Protein AF-A0A2P6N626-F1 (afdb_monomer_lite)

Foldseek 3Di:
DDDDPDDPDPPPDDDPVRVVVVVLVVVLVPPPDDDPVSVVVSVVLVVDVVPDPNVVSCVVVVDDPVVVVVVVVLVVVLVVCVVVVNNVVSVVVVVVVVVVVPPDDDDVPPDDPVCVVVVPPDADVVHDDPVNVVCVVVVVD

InterPro domains:
  IPR019387 SAYSvFN domain [PF10260] (71-137)
  IPR039159 SAYSvFN domain-containing protein 1 [PTHR13527] (9-137)

Sequence (141 aa):
MTGQKLGTAKKEKPTYYTLRREWAQNKFKEEEKPTKIQQYKHELYVWLINRLPISVVDFVYSIPIETYLGFALWFLLFFVFIRLEFGVVFFICSLFFLMFSNLGQRKEGELSAYNVFNRGGKALPGQLTASQFESEILHKY

Secondary structure (DSSP, 8-state):
-----------PPPPHHHHHHHHHHHHHHHSSS--HHHHHHHHHHHHHHTTS-HHHHHHHHHS-HHHHHHHHHHHHHHHHHHHTT-HHHHHHHHHHHHHHHH-PPPPTT---HHHHHSTT-PPPTT---HHHHHHHHHTT-

Organism: NCBI:txid1890364

pLDDT: mean 79.81, std 14.28, range [39.72, 97.69]

Radius of gyration: 30.6 Å; chains: 1; bounding box: 62×55×110 Å

Structure (mmCIF, N/CA/C/O backbone):
data_AF-A0A2P6N626-F1
#
_entry.id   AF-A0A2P6N626-F1
#
loop_
_atom_site.group_PDB
_atom_site.id
_atom_site.type_symbol
_atom_site.label_atom_id
_atom_site.label_alt_id
_atom_site.label_comp_id
_atom_site.label_asym_id
_atom_site.label_entity_id
_atom_site.label_seq_id
_atom_site.pdbx_PDB_ins_code
_atom_site.Cartn_x
_atom_site.Cartn_y
_atom_site.Cartn_z
_atom_site.occupancy
_atom_site.B_iso_or_equiv
_atom_site.auth_seq_id
_atom_site.auth_comp_id
_atom_site.auth_asym_id
_atom_site.auth_atom_id
_atom_site.pdbx_PDB_model_num
ATOM 1 N N . MET A 1 1 ? -4.443 28.875 -65.681 1.00 43.12 1 MET A N 1
ATOM 2 C CA . MET A 1 1 ? -4.363 29.394 -64.298 1.00 43.12 1 MET A CA 1
ATOM 3 C C . MET A 1 1 ? -5.199 28.478 -63.422 1.00 43.12 1 MET A C 1
ATOM 5 O O . MET A 1 1 ? -6.408 28.648 -63.354 1.00 43.12 1 MET A O 1
ATOM 9 N N . THR A 1 2 ? -4.592 27.438 -62.853 1.00 39.72 2 THR A N 1
ATOM 10 C CA . THR A 1 2 ? -5.324 26.391 -62.124 1.00 39.72 2 THR A CA 1
ATOM 11 C C . THR A 1 2 ? -4.951 26.505 -60.653 1.00 39.72 2 THR A C 1
ATOM 13 O O . THR A 1 2 ? -3.827 26.195 -60.268 1.00 39.72 2 THR A O 1
ATOM 16 N N . GLY A 1 3 ? -5.869 27.058 -59.859 1.00 47.16 3 GLY A N 1
ATOM 17 C CA . GLY A 1 3 ? -5.680 27.319 -58.436 1.00 47.16 3 GLY A CA 1
ATOM 18 C C . GLY A 1 3 ? -5.586 26.023 -57.636 1.00 47.16 3 GLY A C 1
ATOM 19 O O . GLY A 1 3 ? -6.520 25.224 -57.604 1.00 47.16 3 GLY A O 1
ATOM 20 N N . GLN A 1 4 ? -4.449 25.833 -56.979 1.00 48.19 4 GLN A N 1
ATOM 21 C CA . GLN A 1 4 ? -4.186 24.729 -56.070 1.00 48.19 4 GLN A CA 1
ATOM 22 C C . GLN A 1 4 ? -4.957 24.975 -54.764 1.00 48.19 4 GLN A C 1
ATOM 24 O O . GLN A 1 4 ? -4.586 25.829 -53.959 1.00 48.19 4 GLN A O 1
ATOM 29 N N . LYS A 1 5 ? -6.063 24.254 -54.550 1.00 52.06 5 LYS A N 1
ATOM 30 C CA . LYS A 1 5 ? -6.742 24.238 -53.248 1.00 52.06 5 LYS A CA 1
ATOM 31 C C . LYS A 1 5 ? -5.859 23.481 -52.253 1.00 52.06 5 LYS A C 1
ATOM 33 O O . LYS A 1 5 ? -5.841 22.253 -52.255 1.00 52.06 5 LYS A O 1
ATOM 38 N N . LEU A 1 6 ? -5.130 24.208 -51.404 1.00 54.75 6 LEU A N 1
ATOM 39 C CA . LEU A 1 6 ? -4.519 23.636 -50.206 1.00 54.75 6 LEU A CA 1
ATOM 40 C C . LEU A 1 6 ? -5.637 23.187 -49.261 1.00 54.75 6 LEU A C 1
ATOM 42 O O . LEU A 1 6 ? -6.324 24.007 -48.652 1.00 54.75 6 LEU A O 1
ATOM 46 N N . GLY A 1 7 ? -5.827 21.873 -49.158 1.00 50.78 7 GLY A N 1
ATOM 47 C CA . GLY A 1 7 ? -6.649 21.269 -48.122 1.00 50.78 7 GLY A CA 1
ATOM 48 C C . GLY A 1 7 ? -6.041 21.584 -46.761 1.00 50.78 7 GLY A C 1
ATOM 49 O O . GLY A 1 7 ? -4.995 21.053 -46.396 1.00 50.78 7 GLY A O 1
ATOM 50 N N . THR A 1 8 ? -6.684 22.470 -46.009 1.00 51.78 8 THR A N 1
ATOM 51 C CA . THR A 1 8 ? -6.359 22.708 -44.606 1.00 51.78 8 THR A CA 1
ATOM 52 C C . THR A 1 8 ? -6.680 21.435 -43.829 1.00 51.78 8 THR A C 1
ATOM 54 O O . THR A 1 8 ? -7.845 21.167 -43.525 1.00 51.78 8 THR A O 1
ATOM 57 N N . ALA A 1 9 ? -5.663 20.624 -43.533 1.00 58.81 9 ALA A N 1
ATOM 58 C CA . ALA A 1 9 ? -5.792 19.504 -42.614 1.00 58.81 9 ALA A CA 1
ATOM 59 C C . ALA A 1 9 ? -6.302 20.047 -41.272 1.00 58.81 9 ALA A C 1
ATOM 61 O O . ALA A 1 9 ? -5.617 20.814 -40.591 1.00 58.81 9 ALA A O 1
ATOM 62 N N . LYS A 1 10 ? -7.539 19.694 -40.916 1.00 53.12 10 LYS A N 1
ATOM 63 C CA . LYS A 1 10 ? -8.138 19.998 -39.619 1.00 53.12 10 LYS A CA 1
ATOM 64 C C . LYS A 1 10 ? -7.302 19.273 -38.563 1.00 53.12 10 LYS A C 1
ATOM 66 O O . LYS A 1 10 ? -7.502 18.085 -38.347 1.00 53.12 10 LYS A O 1
ATOM 71 N N . LYS A 1 11 ? -6.325 19.958 -37.957 1.00 62.09 11 LYS A N 1
ATOM 72 C CA . LYS A 1 11 ? -5.570 19.423 -36.815 1.00 62.09 11 LYS A CA 1
ATOM 73 C C . LYS A 1 11 ? -6.580 19.095 -35.714 1.00 62.09 11 LYS A C 1
ATOM 75 O O . LYS A 1 11 ? -7.193 20.003 -35.153 1.00 62.09 11 LYS A O 1
ATOM 80 N N . GLU A 1 12 ? -6.809 17.809 -35.466 1.00 70.38 12 GLU A N 1
ATOM 81 C CA . GLU A 1 12 ? -7.638 17.348 -34.354 1.00 70.38 12 GLU A CA 1
ATOM 82 C C . GLU A 1 12 ? -7.083 17.890 -33.037 1.00 70.38 12 GLU A C 1
ATOM 84 O O . GLU A 1 12 ? -5.868 17.981 -32.846 1.00 70.38 12 GLU A O 1
ATOM 89 N N . LYS A 1 13 ? -7.984 18.297 -32.134 1.00 61.06 13 LYS A N 1
ATOM 90 C CA . LYS A 1 13 ? -7.579 18.769 -30.810 1.00 61.06 13 LYS A CA 1
ATOM 91 C C . LYS A 1 13 ? -6.898 17.604 -30.082 1.00 61.06 13 LYS A C 1
ATOM 93 O O . LYS A 1 13 ? -7.476 16.516 -30.049 1.00 61.06 13 LYS A O 1
ATOM 98 N N . PRO A 1 14 ? -5.702 17.812 -29.511 1.00 68.19 14 PRO A N 1
ATOM 99 C CA . PRO A 1 14 ? -4.939 16.734 -28.906 1.00 68.19 14 PRO A CA 1
ATOM 100 C C . PRO A 1 14 ? -5.735 16.120 -27.752 1.00 68.19 14 PRO A C 1
ATOM 102 O O . PRO A 1 14 ? -6.297 16.824 -26.910 1.00 68.19 14 PRO A O 1
ATOM 105 N N . THR A 1 15 ? -5.831 14.794 -27.744 1.00 74.88 15 THR A N 1
ATOM 106 C CA . THR A 1 15 ? -6.535 14.055 -26.697 1.00 74.88 15 THR A CA 1
ATOM 107 C C . THR A 1 15 ? -5.712 14.091 -25.408 1.00 74.88 15 THR A C 1
ATOM 109 O O . THR A 1 15 ? -4.487 14.180 -25.440 1.00 74.88 15 THR A O 1
ATOM 112 N N . TYR A 1 16 ? -6.357 13.957 -24.249 1.00 67.00 16 TYR A N 1
ATOM 11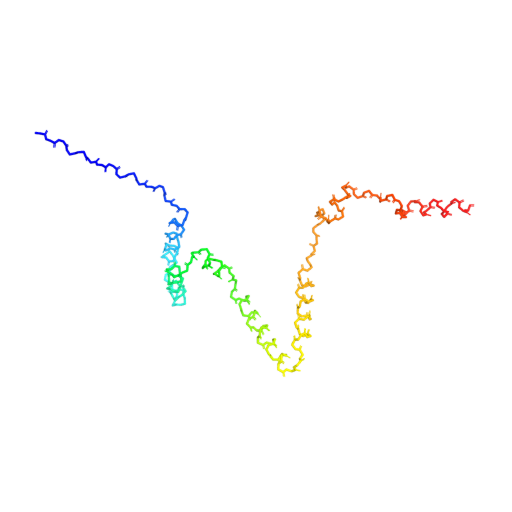3 C CA . TYR A 1 16 ? -5.676 13.878 -22.949 1.00 67.00 16 TYR A CA 1
ATOM 114 C C . TYR A 1 16 ? -4.465 12.922 -22.944 1.00 67.00 16 TYR A C 1
ATOM 116 O O . TYR A 1 16 ? -3.418 13.238 -22.383 1.00 67.00 16 TYR A O 1
ATOM 124 N N . TYR A 1 17 ? -4.582 11.780 -23.629 1.00 62.84 17 TYR A N 1
ATOM 125 C CA . TYR A 1 17 ? -3.517 10.783 -23.741 1.00 62.84 17 TYR A CA 1
ATOM 126 C C . TYR A 1 17 ? -2.293 11.273 -24.525 1.00 62.84 17 TYR A C 1
ATOM 128 O O . TYR A 1 17 ? -1.172 10.926 -24.163 1.00 62.84 17 TYR A O 1
ATOM 136 N N . THR A 1 18 ? -2.477 12.090 -25.568 1.00 73.12 18 THR A N 1
ATOM 137 C CA . THR A 1 18 ? -1.355 12.627 -26.353 1.00 73.12 18 THR A CA 1
ATOM 138 C C . THR A 1 18 ? -0.636 13.721 -25.572 1.00 73.12 18 THR A C 1
ATOM 140 O O . THR A 1 18 ? 0.584 13.676 -25.457 1.00 73.12 18 THR A O 1
ATOM 143 N N . LEU A 1 19 ? -1.389 14.613 -24.919 1.00 79.00 19 LEU A N 1
ATOM 144 C CA . LEU A 1 19 ? -0.838 15.678 -24.073 1.00 79.00 19 LEU A CA 1
ATOM 145 C C . LEU A 1 19 ? -0.061 15.127 -22.876 1.00 79.00 19 LEU A C 1
ATOM 147 O O . LEU A 1 19 ? 1.021 15.611 -22.562 1.00 79.00 19 LEU A O 1
ATOM 151 N N . ARG A 1 20 ? -0.587 14.095 -22.209 1.00 75.88 20 ARG A N 1
ATOM 152 C CA . ARG A 1 20 ? 0.091 13.459 -21.072 1.00 75.88 20 ARG A CA 1
ATOM 153 C C . ARG A 1 20 ? 1.356 12.717 -21.501 1.00 75.88 20 ARG A C 1
ATOM 155 O O . ARG A 1 20 ? 2.344 12.751 -20.774 1.00 75.88 20 ARG A O 1
ATOM 162 N N . ARG A 1 21 ? 1.347 12.076 -22.674 1.00 74.25 21 ARG A N 1
ATOM 163 C CA . ARG A 1 21 ? 2.528 11.404 -23.237 1.00 74.25 21 ARG A CA 1
ATOM 164 C C . ARG A 1 21 ? 3.627 12.408 -23.582 1.00 74.25 21 ARG A C 1
ATOM 166 O O . ARG A 1 21 ? 4.780 12.176 -23.232 1.00 74.25 21 ARG A O 1
ATOM 173 N N . GLU A 1 22 ? 3.265 13.526 -24.205 1.00 80.31 22 GLU A N 1
ATOM 174 C CA . GLU A 1 22 ? 4.181 14.635 -24.502 1.00 80.31 22 GLU A CA 1
ATOM 175 C C . GLU A 1 22 ? 4.701 15.298 -23.219 1.00 80.31 22 GLU A C 1
ATOM 177 O O . GLU A 1 22 ? 5.905 15.494 -23.071 1.00 80.31 22 GLU A O 1
ATOM 182 N N . TRP A 1 23 ? 3.822 15.567 -22.249 1.00 75.19 23 TRP A N 1
ATOM 183 C CA . TRP A 1 23 ? 4.204 16.077 -20.930 1.00 75.19 23 TRP A CA 1
ATOM 184 C C . TRP A 1 23 ? 5.179 15.140 -20.223 1.00 75.19 23 TRP A C 1
ATOM 186 O O . TRP A 1 23 ? 6.181 15.609 -19.700 1.00 75.19 23 TRP A O 1
ATOM 196 N N . ALA A 1 24 ? 4.934 13.825 -20.235 1.00 71.38 24 ALA A N 1
ATOM 197 C CA . ALA A 1 24 ? 5.835 12.857 -19.620 1.00 71.38 24 ALA A CA 1
ATOM 198 C C . ALA A 1 24 ? 7.205 12.892 -20.310 1.00 71.38 24 ALA A C 1
ATOM 200 O O . ALA A 1 24 ? 8.223 13.016 -19.638 1.00 71.38 24 ALA A O 1
ATOM 201 N N . GLN A 1 25 ? 7.238 12.870 -21.646 1.00 72.69 25 GLN A N 1
ATOM 202 C CA . GLN A 1 25 ? 8.480 12.972 -22.423 1.00 72.69 25 GLN A CA 1
ATOM 203 C C . GLN A 1 25 ? 9.262 14.263 -22.137 1.00 72.69 25 GLN A C 1
ATOM 205 O O . GLN A 1 25 ? 10.490 14.225 -22.093 1.00 72.69 25 GLN A O 1
ATOM 210 N N . ASN A 1 26 ? 8.572 15.384 -21.924 1.00 77.38 26 ASN A N 1
ATOM 211 C CA . ASN A 1 26 ? 9.203 16.675 -21.645 1.00 77.38 26 ASN A CA 1
ATOM 212 C C . ASN A 1 26 ? 9.609 16.830 -20.173 1.00 77.38 26 ASN A C 1
ATOM 214 O O . ASN A 1 26 ? 10.689 17.343 -19.902 1.00 77.38 26 ASN A O 1
ATOM 218 N N . LYS A 1 27 ? 8.829 16.293 -19.229 1.00 73.38 27 LYS A N 1
ATOM 219 C CA . LYS A 1 27 ? 9.145 16.300 -17.794 1.00 73.38 27 LYS A CA 1
ATOM 220 C C . LYS A 1 27 ? 10.502 15.657 -17.508 1.00 73.38 27 LYS A C 1
ATOM 222 O O . LYS A 1 27 ? 11.293 16.198 -16.750 1.00 73.38 27 LYS A O 1
ATOM 227 N N . PHE A 1 28 ? 10.793 14.526 -18.152 1.00 65.38 28 PHE A N 1
ATOM 228 C CA . PHE A 1 28 ? 12.082 13.844 -17.994 1.00 65.38 28 PHE A CA 1
ATOM 229 C C . PHE A 1 28 ? 13.237 14.521 -18.756 1.00 65.38 28 PHE A C 1
ATOM 231 O O . PHE A 1 28 ? 14.392 14.202 -18.491 1.00 65.38 28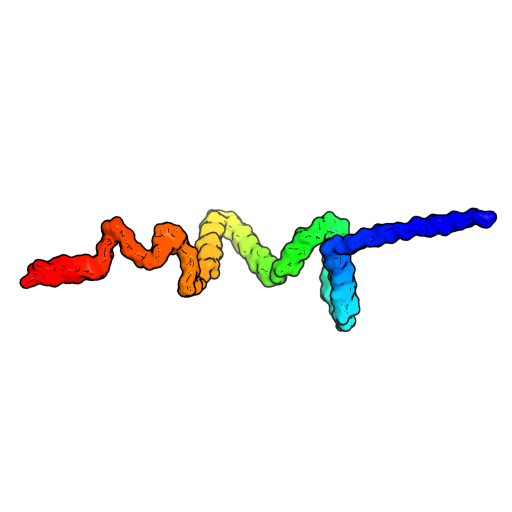 PHE A O 1
ATOM 238 N N . LYS A 1 29 ? 12.951 15.441 -19.693 1.00 66.44 29 LYS A N 1
ATOM 239 C CA . LYS A 1 29 ? 13.963 16.287 -20.353 1.00 66.44 29 LYS A CA 1
ATOM 240 C C . LYS A 1 29 ? 14.310 17.538 -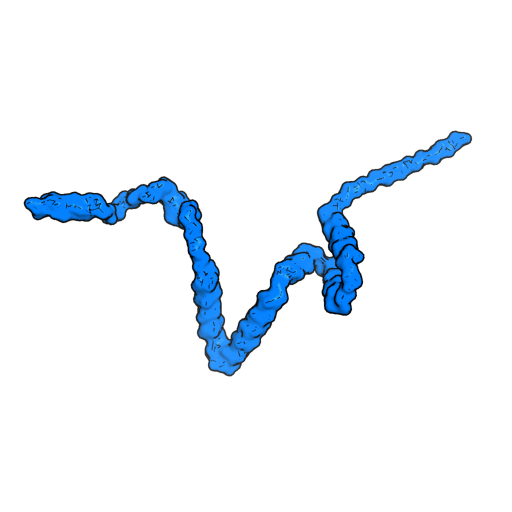19.542 1.00 66.44 29 LYS A C 1
ATOM 242 O O . LYS A 1 29 ? 15.410 18.054 -19.704 1.00 66.44 29 LYS A O 1
ATOM 247 N N . GLU A 1 30 ? 13.379 18.029 -18.727 1.00 66.19 30 GLU A N 1
ATOM 248 C CA . GLU A 1 30 ? 13.557 19.222 -17.890 1.00 66.19 30 GLU A CA 1
ATOM 249 C C . GLU A 1 30 ? 14.321 18.940 -16.585 1.00 66.19 30 GLU A C 1
ATOM 251 O O . GLU A 1 30 ? 14.920 19.858 -16.031 1.00 66.19 30 GLU A O 1
ATOM 256 N N . GLU A 1 31 ? 14.362 17.690 -16.103 1.00 66.81 31 GLU A N 1
ATOM 257 C CA . GLU A 1 31 ? 15.215 17.314 -14.967 1.00 66.81 31 GLU A CA 1
ATOM 258 C C . GLU A 1 31 ? 16.707 17.402 -15.366 1.00 66.81 31 GLU A C 1
ATOM 260 O O . GLU A 1 31 ? 17.218 16.614 -16.164 1.00 66.81 31 GLU A O 1
ATOM 265 N N . GLU A 1 32 ? 17.409 18.410 -14.838 1.00 64.44 32 GLU A N 1
ATOM 266 C CA . GLU A 1 32 ? 18.803 18.724 -15.161 1.00 64.44 32 GLU A CA 1
ATOM 267 C C . GLU A 1 32 ? 19.742 17.554 -14.799 1.00 64.44 32 GLU A C 1
ATOM 269 O O . GLU A 1 32 ? 19.888 17.176 -13.640 1.00 64.44 32 GLU A O 1
ATOM 274 N N . LYS A 1 33 ? 20.362 16.971 -15.838 1.00 60.91 33 LYS A N 1
ATOM 275 C CA . LYS A 1 33 ? 21.228 15.772 -15.840 1.00 60.91 33 LYS A CA 1
ATOM 276 C C . LYS A 1 33 ? 20.665 14.586 -15.036 1.00 60.91 33 LYS A C 1
ATOM 278 O O . LYS A 1 33 ? 21.065 14.365 -13.890 1.00 60.91 33 LYS A O 1
ATOM 283 N N . PRO A 1 34 ? 19.831 13.739 -15.669 1.00 65.62 34 PRO A N 1
ATOM 284 C CA . PRO A 1 34 ? 19.246 12.599 -14.989 1.00 65.62 34 PRO A CA 1
ATOM 285 C C . PRO A 1 34 ? 20.331 11.648 -14.487 1.00 65.62 34 PRO A C 1
ATOM 287 O O . PRO A 1 34 ? 21.262 11.267 -15.201 1.00 65.62 34 PRO A O 1
ATOM 290 N N . THR A 1 35 ? 20.194 11.230 -13.232 1.00 82.81 35 THR A N 1
ATOM 291 C CA . THR A 1 35 ? 21.035 10.167 -12.669 1.00 82.81 35 THR A CA 1
ATOM 292 C C . THR A 1 35 ? 20.830 8.888 -13.488 1.00 82.81 35 THR A C 1
ATOM 294 O O . THR A 1 35 ? 19.726 8.655 -13.979 1.00 82.81 35 THR A O 1
ATOM 297 N N . LYS A 1 36 ? 21.828 7.994 -13.580 1.00 84.50 36 LYS A N 1
ATOM 298 C CA . LYS A 1 36 ? 21.669 6.691 -14.271 1.00 84.50 36 LYS A CA 1
ATOM 299 C C . LYS A 1 36 ? 20.376 5.962 -13.872 1.00 84.50 36 LYS A C 1
ATOM 301 O O . LYS A 1 36 ? 19.695 5.402 -14.717 1.00 84.50 36 LYS A O 1
ATOM 306 N N . ILE A 1 37 ? 19.997 6.026 -12.592 1.00 81.69 37 ILE A N 1
ATOM 307 C CA . ILE A 1 37 ? 18.745 5.450 -12.075 1.00 81.69 37 ILE A CA 1
ATOM 308 C C . ILE A 1 37 ? 17.507 6.096 -12.716 1.00 81.69 37 ILE A C 1
ATOM 310 O O . ILE A 1 37 ? 16.569 5.389 -13.069 1.00 81.69 37 ILE A O 1
ATOM 314 N N . GLN A 1 38 ? 17.486 7.420 -12.876 1.00 82.44 38 GLN A N 1
ATOM 315 C CA . GLN A 1 38 ? 16.382 8.122 -13.534 1.00 82.44 38 GLN A CA 1
ATOM 316 C C . GLN A 1 38 ? 16.314 7.794 -15.025 1.00 82.44 38 GLN A C 1
ATOM 318 O O . GLN A 1 38 ? 15.220 7.591 -15.546 1.00 82.44 38 GLN A O 1
ATOM 323 N N . GLN A 1 39 ? 17.470 7.652 -15.680 1.00 84.19 39 GLN A N 1
ATOM 324 C CA . GLN A 1 39 ? 17.538 7.195 -17.064 1.00 84.19 39 GLN A CA 1
ATOM 325 C C . GLN A 1 39 ? 16.918 5.796 -17.215 1.00 84.19 39 GLN A C 1
ATOM 327 O O . GLN A 1 39 ? 15.997 5.629 -18.010 1.00 84.19 39 GLN A O 1
ATOM 332 N N . TYR A 1 40 ? 17.326 4.816 -16.398 1.00 86.88 40 TYR A N 1
ATOM 333 C CA . TYR A 1 40 ? 16.740 3.469 -16.443 1.00 86.88 40 TYR A CA 1
ATOM 334 C C . TYR A 1 40 ? 15.241 3.465 -16.121 1.00 86.88 40 TYR A C 1
ATOM 336 O O . TYR A 1 40 ? 14.472 2.746 -16.757 1.00 86.88 40 TYR A O 1
ATOM 344 N N . LYS A 1 41 ? 14.799 4.283 -15.156 1.00 85.56 41 LYS A N 1
ATOM 345 C CA . LYS A 1 41 ? 13.369 4.435 -14.842 1.00 85.56 41 LYS A CA 1
ATOM 346 C C . LYS A 1 41 ? 12.583 4.977 -16.035 1.00 85.56 41 LYS A C 1
ATOM 348 O O . LYS A 1 41 ? 11.484 4.488 -16.290 1.00 85.56 41 LYS A O 1
ATOM 353 N N . HIS A 1 42 ? 13.136 5.953 -16.752 1.00 83.81 42 HIS A N 1
ATOM 354 C CA . HIS A 1 42 ? 12.518 6.529 -17.941 1.00 83.81 42 HIS A CA 1
ATOM 355 C C . HIS A 1 42 ? 12.452 5.521 -19.093 1.00 83.81 42 HIS A C 1
ATOM 357 O O . HIS A 1 42 ? 11.381 5.318 -19.664 1.00 83.81 42 HIS A O 1
ATOM 363 N N . GLU A 1 43 ? 13.566 4.851 -19.395 1.00 88.31 43 GLU A N 1
ATOM 364 C CA . GLU A 1 43 ? 13.634 3.816 -20.433 1.00 88.31 43 GLU A CA 1
ATOM 365 C C . GLU A 1 43 ? 12.621 2.696 -20.165 1.00 88.31 43 GLU A C 1
ATOM 367 O O . GLU A 1 43 ? 11.873 2.305 -21.063 1.00 88.31 43 GLU A O 1
ATOM 372 N N . LEU A 1 44 ? 12.518 2.249 -18.910 1.00 88.75 44 LEU A N 1
ATOM 373 C CA . LEU A 1 44 ? 11.541 1.248 -18.491 1.00 88.75 44 LEU A CA 1
ATOM 374 C C . LEU A 1 44 ? 10.096 1.752 -18.618 1.00 88.75 44 LEU A C 1
ATOM 376 O O . LEU A 1 44 ? 9.242 1.023 -19.122 1.00 88.75 44 LEU A O 1
ATOM 380 N N . TYR A 1 45 ? 9.814 2.992 -18.205 1.00 88.12 45 TYR A N 1
ATOM 381 C CA . TYR A 1 45 ? 8.477 3.583 -18.320 1.00 88.12 45 TYR A CA 1
ATOM 382 C C . TYR A 1 45 ? 8.039 3.667 -19.789 1.00 88.12 45 TYR A C 1
ATOM 384 O O . TYR A 1 45 ? 6.939 3.233 -20.133 1.00 88.12 45 TYR A O 1
ATOM 392 N N . VAL A 1 46 ? 8.920 4.148 -20.676 1.00 83.88 46 VAL A N 1
ATOM 393 C CA . VAL A 1 46 ? 8.658 4.231 -22.122 1.00 83.88 46 VAL A CA 1
ATOM 394 C C . VAL A 1 46 ? 8.480 2.839 -22.737 1.00 83.88 46 VAL A C 1
ATOM 396 O O . VAL A 1 46 ? 7.573 2.635 -23.547 1.00 83.88 46 VAL A O 1
ATOM 399 N N . TRP A 1 47 ? 9.301 1.867 -22.338 1.00 91.44 47 TRP A N 1
ATOM 400 C CA . TRP A 1 47 ? 9.161 0.478 -22.776 1.00 91.44 47 TRP A CA 1
ATOM 401 C C . TRP A 1 47 ? 7.801 -0.116 -22.369 1.00 91.44 47 TRP A C 1
ATOM 403 O O . TRP A 1 47 ? 7.123 -0.727 -23.197 1.00 91.44 47 TRP A O 1
ATOM 413 N N . LEU A 1 48 ? 7.354 0.133 -21.133 1.00 91.06 48 LEU A N 1
ATOM 414 C CA . LEU A 1 48 ? 6.084 -0.370 -20.604 1.00 91.06 48 LEU A CA 1
ATOM 415 C C . LEU A 1 48 ? 4.863 0.241 -21.296 1.00 91.06 48 LEU A C 1
ATOM 417 O O . LEU A 1 48 ? 3.975 -0.507 -21.699 1.00 91.06 48 LEU A O 1
ATOM 421 N N . ILE A 1 49 ? 4.805 1.563 -21.488 1.00 88.25 49 ILE A N 1
ATOM 422 C CA . ILE A 1 49 ? 3.648 2.208 -22.147 1.00 88.25 49 ILE A CA 1
ATOM 423 C C . ILE A 1 49 ? 3.512 1.829 -23.627 1.00 88.25 49 ILE A C 1
ATOM 425 O O . ILE A 1 49 ? 2.439 1.973 -24.208 1.00 88.25 49 ILE A O 1
ATOM 429 N N . ASN A 1 50 ? 4.593 1.354 -24.252 1.00 89.25 50 ASN A N 1
ATOM 430 C CA . ASN A 1 50 ? 4.551 0.834 -25.616 1.00 89.25 50 ASN A CA 1
ATOM 431 C C . ASN A 1 50 ? 4.016 -0.610 -25.672 1.00 89.25 50 ASN A C 1
ATOM 433 O O . ASN A 1 50 ? 3.696 -1.100 -26.755 1.00 89.25 50 ASN A O 1
ATOM 437 N N . ARG A 1 51 ? 3.916 -1.297 -24.526 1.00 94.56 51 ARG A N 1
ATOM 438 C CA . ARG A 1 51 ? 3.461 -2.692 -24.414 1.00 94.56 51 ARG A CA 1
ATOM 439 C C . ARG A 1 51 ? 2.116 -2.837 -23.704 1.00 94.56 51 ARG A C 1
ATOM 441 O O . ARG A 1 51 ? 1.375 -3.767 -24.012 1.00 94.56 51 ARG A O 1
ATOM 448 N N . LEU A 1 52 ? 1.819 -1.952 -22.759 1.00 92.44 52 LEU A N 1
ATOM 449 C CA . LEU A 1 52 ? 0.645 -1.982 -21.892 1.00 92.44 52 LEU A CA 1
ATOM 450 C C . LEU A 1 52 ? -0.147 -0.670 -21.999 1.00 92.44 52 LEU A C 1
ATOM 452 O O . LEU A 1 52 ? 0.422 0.366 -22.347 1.00 92.44 52 LEU A O 1
ATOM 456 N N . PRO A 1 53 ? -1.449 -0.673 -21.658 1.00 93.25 53 PRO A N 1
ATOM 457 C CA . PRO A 1 53 ? -2.231 0.555 -21.579 1.00 93.25 53 PRO A CA 1
ATOM 458 C C . PRO A 1 53 ? -1.599 1.562 -20.609 1.00 93.25 53 PRO A C 1
ATOM 460 O O . PRO A 1 53 ? -1.237 1.204 -19.488 1.00 93.25 53 PRO A O 1
ATOM 463 N N . ILE A 1 54 ? -1.530 2.836 -21.011 1.00 85.56 54 ILE A N 1
ATOM 464 C CA . ILE A 1 54 ? -0.918 3.916 -20.212 1.00 85.56 54 ILE A CA 1
ATOM 465 C C . ILE A 1 54 ? -1.552 4.009 -18.815 1.00 85.56 54 ILE A C 1
ATOM 467 O O . ILE A 1 54 ? -0.842 4.222 -17.842 1.00 85.56 54 ILE A O 1
ATOM 471 N N . SER A 1 55 ? -2.864 3.774 -18.692 1.00 87.69 55 SER A N 1
ATOM 472 C CA . SER A 1 55 ? -3.569 3.765 -17.401 1.00 87.69 55 SER A CA 1
ATOM 473 C C . SER A 1 55 ? -3.024 2.726 -16.419 1.00 87.69 55 SER A C 1
ATOM 475 O O . SER A 1 55 ? -2.947 2.999 -15.225 1.00 87.69 55 SER A O 1
ATOM 477 N N . VAL A 1 56 ? -2.630 1.550 -16.912 1.00 91.06 56 VAL A N 1
ATOM 478 C CA . VAL A 1 56 ? -2.058 0.480 -16.087 1.00 91.06 56 VAL A CA 1
ATOM 479 C C . VAL A 1 56 ? -0.660 0.871 -15.629 1.00 91.06 56 VAL A C 1
ATOM 481 O O . VAL A 1 56 ? -0.334 0.721 -14.456 1.00 91.06 56 VAL A O 1
ATOM 484 N N . VAL A 1 57 ? 0.156 1.409 -16.538 1.00 90.00 57 VAL A N 1
ATOM 485 C CA . VAL A 1 57 ? 1.523 1.830 -16.212 1.00 90.00 57 VAL A CA 1
ATOM 486 C C . VAL A 1 57 ? 1.503 2.983 -15.211 1.00 90.00 57 VAL A C 1
ATOM 488 O O . VAL A 1 57 ? 2.167 2.901 -14.184 1.00 90.00 57 VAL A O 1
ATOM 491 N N . ASP A 1 58 ? 0.689 4.010 -15.448 1.00 87.19 58 ASP A N 1
ATOM 492 C CA . ASP A 1 58 ? 0.540 5.139 -14.527 1.00 87.19 58 ASP A CA 1
ATOM 493 C C . ASP A 1 58 ? 0.059 4.680 -13.144 1.00 87.19 58 ASP A C 1
ATOM 495 O O . ASP A 1 58 ? 0.583 5.144 -12.133 1.00 87.19 58 ASP A O 1
ATOM 499 N N . PHE A 1 59 ? -0.884 3.734 -13.080 1.00 92.56 59 PHE A N 1
ATOM 500 C CA . PHE A 1 59 ? -1.334 3.157 -11.813 1.00 92.56 59 PHE A CA 1
ATOM 501 C C . PHE A 1 59 ? -0.196 2.441 -11.074 1.00 92.56 59 PHE A C 1
ATOM 503 O O . PHE A 1 59 ? 0.044 2.723 -9.902 1.00 92.56 59 PHE A O 1
ATOM 510 N N . VAL A 1 60 ? 0.558 1.577 -11.758 1.00 91.81 60 VAL A N 1
ATOM 511 C CA . VAL A 1 60 ? 1.698 0.855 -11.167 1.00 91.81 60 VAL A CA 1
ATOM 512 C C . VAL A 1 60 ? 2.766 1.835 -10.666 1.00 91.81 60 VAL A C 1
ATOM 514 O O . VAL A 1 60 ? 3.232 1.716 -9.534 1.00 91.81 60 VAL A O 1
ATOM 517 N N . TYR A 1 61 ? 3.121 2.848 -11.457 1.00 90.50 61 TYR A N 1
ATOM 518 C CA . TYR A 1 61 ? 4.117 3.848 -11.054 1.00 90.50 61 TYR A CA 1
ATOM 519 C C . TYR A 1 61 ? 3.614 4.831 -9.988 1.00 90.50 61 TYR A C 1
ATOM 521 O O . TYR A 1 61 ? 4.435 5.480 -9.342 1.00 90.50 61 TYR A O 1
ATOM 529 N N . SER A 1 62 ? 2.298 4.948 -9.785 1.00 90.06 62 SER A N 1
ATOM 530 C CA . SER A 1 62 ? 1.727 5.781 -8.717 1.00 90.06 62 SER A CA 1
ATOM 531 C C . SER A 1 62 ? 1.903 5.177 -7.322 1.00 90.06 62 SER A C 1
ATOM 533 O O . SER A 1 62 ? 1.828 5.899 -6.328 1.00 90.06 62 SER A O 1
ATOM 535 N N . ILE A 1 63 ? 2.152 3.867 -7.244 1.00 93.31 63 ILE A N 1
ATOM 536 C CA . ILE A 1 63 ? 2.317 3.151 -5.981 1.00 93.31 63 ILE A CA 1
ATOM 537 C C . ILE A 1 63 ? 3.761 3.339 -5.471 1.00 93.31 63 ILE A C 1
ATOM 539 O O . ILE A 1 63 ? 4.708 3.135 -6.237 1.00 93.31 63 ILE A O 1
ATOM 543 N N . PRO A 1 64 ? 3.958 3.691 -4.185 1.00 93.62 64 PRO A N 1
ATOM 544 C CA . PRO A 1 64 ? 5.285 3.851 -3.597 1.00 93.62 64 PRO A CA 1
ATOM 545 C C . PRO A 1 64 ? 6.098 2.549 -3.621 1.00 93.62 64 PRO A C 1
ATOM 547 O O . PRO A 1 64 ? 5.551 1.458 -3.434 1.00 93.62 64 PRO A O 1
ATOM 550 N N . ILE A 1 65 ? 7.423 2.652 -3.765 1.00 91.44 65 ILE A N 1
ATOM 551 C CA . ILE A 1 65 ? 8.318 1.481 -3.765 1.00 91.44 65 ILE A CA 1
ATOM 552 C C . ILE A 1 65 ? 8.265 0.709 -2.439 1.00 91.44 65 ILE A C 1
ATOM 554 O O . ILE A 1 65 ? 8.342 -0.518 -2.418 1.00 91.44 65 ILE A O 1
ATOM 558 N N . GLU A 1 66 ? 8.043 1.419 -1.338 1.00 93.75 66 GLU A N 1
ATOM 559 C CA . GLU A 1 66 ? 7.888 0.893 0.016 1.00 93.75 66 GLU A CA 1
ATOM 560 C C . GLU A 1 66 ? 6.700 -0.070 0.105 1.00 93.75 66 GLU A C 1
ATOM 562 O O . GLU A 1 66 ? 6.772 -1.091 0.787 1.00 93.75 66 GLU A O 1
ATOM 567 N N . THR A 1 67 ? 5.627 0.214 -0.640 1.00 93.31 67 THR A N 1
ATOM 568 C CA . THR A 1 67 ? 4.441 -0.651 -0.686 1.00 93.31 67 THR A CA 1
ATOM 569 C C . THR A 1 67 ? 4.772 -1.977 -1.363 1.00 93.31 67 THR A C 1
ATOM 571 O O . THR A 1 67 ? 4.428 -3.037 -0.843 1.00 93.31 67 THR A O 1
ATOM 574 N N . TYR A 1 68 ? 5.507 -1.944 -2.480 1.00 94.31 68 TYR A N 1
ATOM 575 C CA . TYR A 1 68 ? 5.954 -3.163 -3.161 1.00 94.31 68 TYR A CA 1
ATOM 576 C C . TYR A 1 68 ? 6.858 -4.020 -2.273 1.00 94.31 68 TYR A C 1
ATOM 578 O O . TYR A 1 68 ? 6.672 -5.235 -2.204 1.00 94.31 68 TYR A O 1
ATOM 586 N N . LEU A 1 69 ? 7.802 -3.394 -1.564 1.00 96.94 69 LEU A N 1
ATOM 587 C CA . LEU A 1 69 ? 8.680 -4.087 -0.618 1.00 96.94 69 LEU A CA 1
ATOM 588 C C . LEU A 1 69 ? 7.887 -4.711 0.536 1.00 96.94 69 LEU A C 1
ATOM 590 O O . LEU A 1 69 ? 8.132 -5.865 0.889 1.00 96.94 69 LEU A O 1
ATOM 594 N N . GLY A 1 70 ? 6.908 -3.984 1.079 1.00 95.56 70 GLY A N 1
ATOM 595 C CA . GLY A 1 70 ? 6.018 -4.480 2.127 1.00 95.56 70 GLY A CA 1
ATOM 596 C C . GLY A 1 70 ? 5.223 -5.710 1.685 1.00 95.56 70 GLY A C 1
ATOM 597 O O . GLY A 1 70 ? 5.225 -6.722 2.384 1.00 95.56 70 GLY A O 1
ATOM 598 N N . PHE A 1 71 ? 4.609 -5.670 0.498 1.00 95.88 71 PHE A N 1
ATOM 599 C CA . PHE A 1 71 ? 3.900 -6.828 -0.054 1.00 95.88 71 PHE A CA 1
ATOM 600 C C . PHE A 1 71 ? 4.838 -8.003 -0.339 1.00 95.88 71 PHE A C 1
ATOM 602 O O . PHE A 1 71 ? 4.502 -9.135 0.001 1.00 95.88 71 PHE A O 1
ATOM 609 N N . ALA A 1 72 ? 6.017 -7.760 -0.918 1.00 97.19 72 ALA A N 1
ATOM 610 C CA . ALA A 1 72 ? 6.995 -8.815 -1.184 1.00 97.19 72 ALA A CA 1
ATOM 611 C C . ALA A 1 72 ? 7.443 -9.517 0.109 1.00 97.19 72 ALA A C 1
ATOM 613 O O . ALA A 1 72 ? 7.472 -10.748 0.167 1.00 97.19 72 ALA A O 1
ATOM 614 N N . LEU A 1 73 ? 7.726 -8.747 1.164 1.00 97.12 73 LEU A N 1
ATOM 615 C CA . LEU A 1 73 ? 8.049 -9.282 2.485 1.00 97.12 73 LEU A CA 1
ATOM 616 C C . LEU A 1 73 ? 6.874 -10.066 3.081 1.00 97.12 73 LEU A C 1
ATOM 618 O O . LEU A 1 73 ? 7.067 -11.159 3.612 1.00 97.12 73 LEU A O 1
ATOM 622 N N . TRP A 1 74 ? 5.656 -9.536 2.972 1.00 97.12 74 TRP A N 1
ATOM 623 C CA . TRP A 1 74 ? 4.455 -10.211 3.454 1.00 97.12 74 TRP A CA 1
ATOM 624 C C . TRP A 1 74 ? 4.233 -11.558 2.750 1.00 97.12 74 TRP A C 1
ATOM 626 O O . TRP A 1 74 ? 3.992 -12.557 3.424 1.00 97.12 74 TRP A O 1
ATOM 636 N N . PHE A 1 75 ? 4.403 -11.628 1.423 1.00 97.50 75 PHE A N 1
ATOM 637 C CA . PHE A 1 75 ? 4.326 -12.884 0.666 1.00 97.50 75 PHE A CA 1
ATOM 638 C C . PHE A 1 75 ? 5.441 -13.867 1.035 1.00 97.50 75 PHE A C 1
ATOM 640 O O . PHE A 1 75 ? 5.185 -15.069 1.124 1.00 97.50 75 PHE A O 1
ATOM 647 N N . LEU A 1 76 ? 6.662 -13.380 1.272 1.00 97.69 76 LEU A N 1
ATOM 648 C CA . LEU A 1 76 ? 7.773 -14.215 1.727 1.00 97.69 76 LEU A CA 1
ATOM 649 C C . LEU A 1 76 ? 7.443 -14.874 3.073 1.00 97.69 76 LEU A C 1
ATOM 651 O O . LEU A 1 76 ? 7.570 -16.091 3.210 1.00 97.69 76 LEU A O 1
ATOM 655 N N . LEU A 1 77 ? 6.971 -14.087 4.044 1.00 96.69 77 LEU A N 1
ATOM 656 C CA . LEU A 1 77 ? 6.525 -14.602 5.339 1.00 96.69 77 LEU A CA 1
ATOM 657 C C . LEU A 1 77 ? 5.360 -15.574 5.166 1.00 96.69 77 LEU A C 1
ATOM 659 O O . LEU A 1 77 ? 5.395 -16.672 5.714 1.00 96.69 77 LEU A O 1
ATOM 663 N N . PHE A 1 78 ? 4.369 -15.224 4.349 1.00 97.25 78 PHE A N 1
ATOM 664 C CA . PHE A 1 78 ? 3.237 -16.101 4.079 1.00 97.25 78 PHE A CA 1
ATOM 665 C C . PHE A 1 78 ? 3.685 -17.467 3.545 1.00 97.25 78 PHE A C 1
ATOM 667 O O . PHE A 1 78 ? 3.229 -18.498 4.036 1.00 97.25 78 PHE A O 1
ATOM 674 N N . PHE A 1 79 ? 4.638 -17.494 2.608 1.00 97.38 79 PHE A N 1
ATOM 675 C CA . PHE A 1 79 ? 5.201 -18.737 2.087 1.00 97.38 79 PHE A CA 1
ATOM 676 C C . PHE A 1 79 ? 5.908 -19.559 3.173 1.00 97.38 79 PHE A C 1
ATOM 678 O O . PHE A 1 79 ? 5.717 -20.774 3.237 1.00 97.38 79 PHE A O 1
ATOM 685 N N . VAL A 1 80 ? 6.671 -18.913 4.061 1.00 97.62 80 VAL A N 1
ATOM 686 C CA . VAL A 1 80 ? 7.284 -19.581 5.223 1.00 97.62 80 VAL A CA 1
ATOM 687 C C . VAL A 1 80 ? 6.209 -20.215 6.111 1.00 97.62 80 VAL A C 1
ATOM 689 O O . VAL A 1 80 ? 6.313 -21.393 6.442 1.00 97.62 80 VAL A O 1
ATOM 692 N N . PHE A 1 81 ? 5.136 -19.493 6.436 1.00 96.94 81 PHE A N 1
ATOM 693 C CA . PHE A 1 81 ? 4.049 -20.015 7.271 1.00 96.94 81 PHE A CA 1
ATOM 694 C C . PHE A 1 81 ? 3.243 -21.131 6.595 1.00 96.94 81 PHE A C 1
ATOM 696 O O . PHE A 1 81 ? 2.804 -22.051 7.282 1.00 96.94 81 PHE A O 1
ATOM 703 N N . ILE A 1 82 ? 3.090 -21.111 5.266 1.00 96.94 82 ILE A N 1
ATOM 704 C CA . ILE A 1 82 ? 2.520 -22.245 4.519 1.00 96.94 82 ILE A CA 1
ATOM 705 C C . ILE A 1 82 ? 3.373 -23.500 4.726 1.00 96.94 82 ILE A C 1
ATOM 707 O O . ILE A 1 82 ? 2.822 -24.569 4.972 1.00 96.94 82 ILE A O 1
ATOM 711 N N . ARG A 1 83 ? 4.707 -23.381 4.668 1.00 96.62 83 ARG A N 1
ATOM 712 C CA . ARG A 1 83 ? 5.615 -24.520 4.901 1.00 96.62 83 ARG A CA 1
ATOM 713 C C . ARG A 1 83 ? 5.585 -25.037 6.336 1.00 96.62 83 ARG A C 1
ATOM 715 O O . ARG A 1 83 ? 5.893 -26.200 6.548 1.00 96.62 83 ARG A O 1
ATOM 722 N N . LEU A 1 84 ? 5.212 -24.188 7.287 1.00 96.38 84 LEU A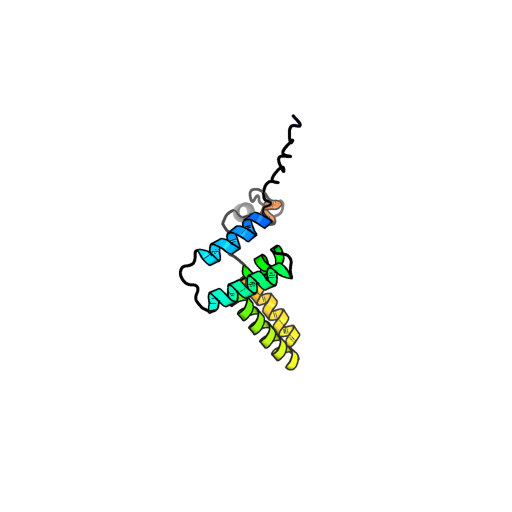 N 1
ATOM 723 C CA . LEU A 1 84 ? 5.000 -24.562 8.683 1.00 96.38 84 LEU A CA 1
ATOM 724 C C . LEU A 1 84 ? 3.590 -25.122 8.942 1.00 96.38 84 LEU A C 1
ATOM 726 O O . LEU A 1 84 ? 3.269 -25.381 10.091 1.00 96.38 84 LEU A O 1
ATOM 730 N N . GLU A 1 85 ? 2.740 -25.264 7.916 1.00 96.69 85 GLU A N 1
ATOM 731 C CA . GLU A 1 85 ? 1.318 -25.646 8.031 1.00 96.69 85 GLU A CA 1
ATOM 732 C C . GLU A 1 85 ? 0.446 -24.634 8.811 1.00 96.69 85 GLU A C 1
ATOM 734 O O . GLU A 1 85 ? -0.725 -24.878 9.090 1.00 96.69 85 GLU A O 1
ATOM 739 N N . PHE A 1 86 ? 0.971 -23.432 9.074 1.00 95.81 86 PHE A N 1
ATOM 740 C CA . PHE A 1 86 ? 0.291 -22.323 9.760 1.00 95.81 86 PHE A CA 1
ATOM 741 C C . PHE A 1 86 ? -0.119 -21.177 8.813 1.00 95.81 86 PHE A C 1
ATOM 743 O O . PHE A 1 86 ? -0.465 -20.082 9.260 1.00 95.81 86 PHE A O 1
ATOM 750 N N . GLY A 1 87 ? -0.108 -21.404 7.495 1.00 95.31 87 GLY A N 1
ATOM 751 C CA . GLY A 1 87 ? -0.384 -20.371 6.486 1.00 95.31 87 GLY A CA 1
ATOM 752 C C . GLY A 1 87 ? -1.737 -19.676 6.677 1.00 95.31 87 GLY A C 1
ATOM 753 O O . GLY A 1 87 ? -1.814 -18.449 6.656 1.00 95.31 87 GLY A O 1
ATOM 754 N N . VAL A 1 88 ? -2.799 -20.446 6.936 1.00 96.50 88 VAL A N 1
ATOM 755 C CA . VAL A 1 88 ? -4.153 -19.900 7.147 1.00 96.50 88 VAL A CA 1
ATOM 756 C C . VAL A 1 88 ? -4.203 -19.005 8.386 1.00 96.50 88 VAL A C 1
ATOM 758 O O . VAL A 1 88 ? -4.801 -17.933 8.340 1.00 96.50 88 VAL A O 1
ATOM 761 N N . VAL A 1 89 ? -3.535 -19.405 9.472 1.00 97.00 89 VAL A N 1
ATOM 762 C CA . VAL A 1 89 ? -3.478 -18.617 10.711 1.00 97.00 89 VAL A CA 1
ATOM 763 C C . VAL A 1 89 ? -2.771 -17.288 10.460 1.00 97.00 89 VAL A C 1
ATOM 765 O O . VAL A 1 89 ? -3.323 -16.239 10.786 1.00 97.00 89 VAL A O 1
ATOM 768 N N . PHE A 1 90 ? -1.605 -17.311 9.804 1.00 96.88 90 PHE A N 1
ATOM 769 C CA . PHE A 1 90 ? -0.899 -16.089 9.408 1.00 96.88 90 PHE A CA 1
ATOM 770 C C . PHE A 1 90 ? -1.788 -15.173 8.561 1.00 96.88 90 PHE A C 1
ATOM 772 O O . PHE A 1 90 ? -1.876 -13.974 8.827 1.00 96.88 90 PHE A O 1
ATOM 779 N N . PHE A 1 91 ? -2.483 -15.736 7.570 1.00 96.44 91 PHE A N 1
ATOM 780 C CA . PHE A 1 91 ? -3.356 -14.970 6.689 1.00 96.44 91 PHE A CA 1
ATOM 781 C C . PHE A 1 91 ? -4.493 -14.298 7.466 1.00 96.44 91 PHE A C 1
ATOM 783 O O . PHE A 1 91 ? -4.651 -13.082 7.372 1.00 96.44 91 PHE A O 1
ATOM 790 N N . ILE A 1 92 ? -5.223 -15.043 8.301 1.00 97.62 92 ILE A N 1
ATOM 791 C CA . ILE A 1 92 ? -6.311 -14.493 9.125 1.00 97.62 92 ILE A CA 1
ATOM 792 C C . ILE A 1 92 ? -5.786 -13.398 10.065 1.00 97.62 92 ILE A C 1
ATOM 794 O O . ILE A 1 92 ? -6.356 -12.308 10.117 1.00 97.62 92 ILE A O 1
ATOM 798 N N . CYS A 1 93 ? -4.673 -13.641 10.763 1.00 96.81 93 CYS A N 1
ATOM 799 C CA . CYS A 1 93 ? -4.050 -12.637 11.629 1.00 96.81 93 CYS A CA 1
ATOM 800 C C . CYS A 1 93 ? -3.645 -11.380 10.850 1.00 96.81 93 CYS A C 1
ATOM 802 O O . CYS A 1 93 ? -3.843 -10.268 11.337 1.00 96.81 93 CYS A O 1
ATOM 804 N N . SER A 1 94 ? -3.128 -11.536 9.630 1.00 95.25 94 SER A N 1
AT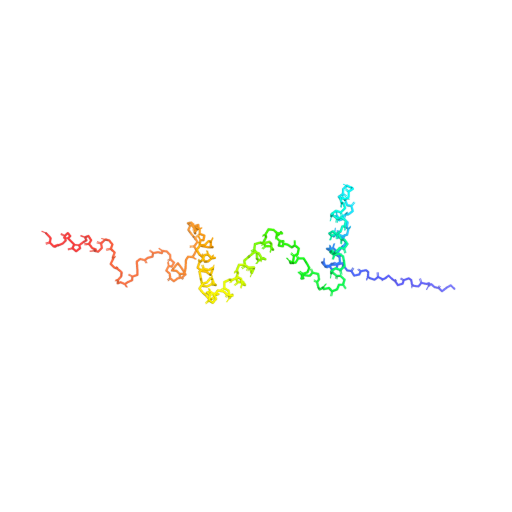OM 805 C CA . SER A 1 94 ? -2.766 -10.404 8.777 1.00 95.25 94 SER A CA 1
ATOM 806 C C . SER A 1 94 ? -3.982 -9.596 8.318 1.00 95.25 94 SER A C 1
ATOM 808 O O . SER A 1 94 ? -3.905 -8.371 8.274 1.00 95.25 94 SER A O 1
ATOM 810 N N . LEU A 1 95 ? -5.125 -10.242 8.057 1.00 95.31 95 LEU A N 1
ATOM 811 C CA . LEU A 1 95 ? -6.377 -9.545 7.750 1.00 95.31 95 LEU A CA 1
ATOM 812 C C . LEU A 1 95 ? -6.866 -8.731 8.948 1.00 95.31 95 LEU A C 1
ATOM 814 O O . LEU A 1 95 ? -7.239 -7.572 8.780 1.00 95.31 95 LEU A O 1
ATOM 818 N N . PHE A 1 96 ? -6.819 -9.304 10.155 1.00 96.12 96 PHE A N 1
ATOM 819 C CA . PHE A 1 96 ? -7.133 -8.562 11.375 1.00 96.12 96 PHE A CA 1
ATOM 820 C C . PHE A 1 96 ? -6.190 -7.379 11.565 1.00 96.12 96 PHE A C 1
ATOM 822 O O . PHE A 1 96 ? -6.657 -6.273 11.821 1.00 96.12 96 PHE A O 1
ATOM 829 N N . PHE A 1 97 ? -4.885 -7.588 11.390 1.00 94.19 97 PHE A N 1
ATOM 830 C CA . PHE A 1 97 ? -3.900 -6.516 11.464 1.00 94.19 97 PHE A CA 1
ATOM 831 C C . PHE A 1 97 ? -4.222 -5.390 10.473 1.00 94.19 97 PHE A C 1
ATOM 833 O O . PHE A 1 97 ? -4.345 -4.242 10.885 1.00 94.19 97 PHE A O 1
ATOM 840 N N . LEU A 1 98 ? -4.460 -5.712 9.196 1.00 92.50 98 LEU A N 1
ATOM 841 C CA . LEU A 1 98 ? -4.839 -4.726 8.182 1.00 92.50 98 LEU A CA 1
ATOM 842 C C . LEU A 1 98 ? -6.134 -4.003 8.544 1.00 92.50 98 LEU A C 1
ATOM 844 O O . LEU A 1 98 ? -6.199 -2.785 8.403 1.00 92.50 98 LEU A O 1
ATOM 848 N N . MET A 1 99 ? -7.145 -4.721 9.028 1.00 91.56 99 MET A N 1
ATOM 849 C CA . MET A 1 99 ? -8.396 -4.118 9.466 1.00 91.56 99 MET A CA 1
ATOM 850 C C . MET A 1 99 ? -8.129 -3.114 10.590 1.00 91.56 99 MET A C 1
ATOM 852 O O . MET A 1 99 ? -8.427 -1.938 10.418 1.00 91.56 99 MET A O 1
ATOM 856 N N . PHE A 1 100 ? -7.497 -3.532 11.690 1.00 91.25 100 PHE A N 1
ATOM 857 C CA . PHE A 1 100 ? -7.217 -2.662 12.836 1.00 91.25 100 PHE A CA 1
ATOM 858 C C . PHE A 1 100 ? -6.297 -1.487 12.497 1.00 91.25 100 PHE A C 1
ATOM 860 O O . PHE A 1 100 ? -6.524 -0.385 12.986 1.00 91.25 100 PHE A O 1
ATOM 867 N N . SER A 1 101 ? -5.308 -1.673 11.624 1.00 88.25 101 SER A N 1
ATOM 868 C CA . SER A 1 101 ? -4.454 -0.576 11.155 1.00 88.25 101 SER A CA 1
ATOM 869 C C . SER A 1 101 ? -5.181 0.405 10.229 1.00 88.25 101 SER A C 1
ATOM 871 O O . SER A 1 101 ? -4.756 1.552 10.120 1.00 88.25 101 SER A O 1
ATOM 873 N N . ASN A 1 102 ? -6.272 -0.016 9.580 1.00 87.12 102 ASN A N 1
ATOM 874 C CA . ASN A 1 102 ? -7.122 0.843 8.749 1.00 87.12 102 ASN A CA 1
ATOM 875 C C . ASN A 1 102 ? -8.374 1.357 9.484 1.00 87.12 102 ASN A C 1
ATOM 877 O O . ASN A 1 102 ? -9.173 2.084 8.889 1.00 87.12 102 ASN A O 1
ATOM 881 N N . LEU A 1 103 ? -8.556 1.032 10.769 1.00 83.00 103 LEU A N 1
ATOM 882 C CA . LEU A 1 103 ? -9.558 1.679 11.615 1.00 83.00 103 LEU A CA 1
ATOM 883 C C . LEU A 1 103 ? -9.096 3.121 11.892 1.00 83.00 103 LEU A C 1
ATOM 885 O O . LEU A 1 103 ? -8.431 3.415 12.881 1.00 83.00 103 LEU A O 1
ATOM 889 N N . GLY A 1 104 ? -9.412 4.030 10.971 1.00 73.88 104 GLY A N 1
ATOM 890 C CA . GLY A 1 104 ? -9.134 5.455 11.121 1.00 73.88 104 GLY A CA 1
ATOM 891 C C . GLY A 1 104 ? -9.969 6.098 12.231 1.00 73.88 104 GLY A C 1
ATOM 892 O O . GLY A 1 104 ? -11.065 5.641 12.564 1.00 73.88 104 GLY A O 1
ATOM 893 N N . GLN A 1 105 ? -9.473 7.208 12.780 1.00 68.75 105 GLN A N 1
ATOM 894 C CA . GLN A 1 105 ? -10.297 8.080 13.613 1.00 68.75 105 GLN A CA 1
ATOM 895 C C . GLN A 1 105 ? -11.316 8.794 12.726 1.00 68.75 105 GLN A C 1
ATOM 897 O O . GLN A 1 105 ? -10.951 9.511 11.793 1.00 68.75 105 GLN A O 1
ATOM 902 N N . ARG A 1 106 ? -12.602 8.581 13.012 1.00 65.56 106 ARG A N 1
ATOM 903 C CA . ARG A 1 106 ? -13.681 9.320 12.355 1.00 65.56 106 ARG A CA 1
ATOM 904 C C . ARG A 1 106 ? -13.586 10.789 12.730 1.00 65.56 106 ARG A C 1
ATOM 906 O O . ARG A 1 106 ? -13.412 11.113 13.905 1.00 65.56 106 ARG A O 1
ATOM 913 N N . LYS A 1 107 ? -13.744 11.674 11.748 1.00 68.75 107 LYS A N 1
ATOM 914 C CA . LYS A 1 107 ? -13.899 13.104 12.039 1.00 68.75 107 LYS A CA 1
ATOM 915 C C . LYS A 1 107 ? -15.267 13.328 12.681 1.00 68.75 107 LYS A C 1
ATOM 917 O O . LYS A 1 107 ? -16.254 12.724 12.255 1.00 68.75 107 LYS A O 1
ATOM 922 N N . GLU A 1 108 ? -15.335 14.192 13.692 1.00 62.59 108 GLU A N 1
ATOM 923 C CA . GLU A 1 108 ? -16.620 14.625 14.248 1.00 62.59 108 GLU A CA 1
ATOM 924 C C . GLU A 1 108 ? -17.512 15.153 13.115 1.00 62.59 108 GLU A C 1
ATOM 926 O O . GLU A 1 108 ? -17.112 16.022 12.341 1.00 62.59 108 GLU A O 1
ATOM 931 N N . GLY A 1 109 ? -18.705 14.569 12.976 1.00 66.25 109 GLY A N 1
ATOM 932 C CA . GLY A 1 109 ? -19.658 14.904 11.915 1.00 66.25 109 GLY A CA 1
ATOM 933 C C . GLY A 1 109 ? -19.637 13.995 10.679 1.00 66.25 109 GLY A C 1
ATOM 934 O O . GLY A 1 109 ? -20.518 14.140 9.830 1.00 66.25 109 GLY A O 1
ATOM 935 N N . GLU A 1 110 ? -18.720 13.025 10.563 1.00 67.88 110 GLU A N 1
ATOM 936 C CA . GLU A 1 110 ? -18.818 12.017 9.499 1.00 67.88 110 GLU A CA 1
ATOM 937 C C . GLU A 1 110 ? -20.089 11.170 9.656 1.00 67.88 110 GLU A C 1
ATOM 939 O O . GLU A 1 110 ? -20.421 10.671 10.736 1.00 67.88 110 GLU A O 1
ATOM 944 N N . LEU A 1 111 ? -20.813 10.999 8.547 1.00 61.56 111 LEU A N 1
ATOM 945 C CA . LEU A 1 111 ? -22.011 10.169 8.482 1.00 61.56 111 LEU A CA 1
ATOM 946 C C . LEU A 1 111 ? -21.638 8.720 8.820 1.00 61.56 111 LEU A C 1
ATOM 948 O O . LEU A 1 111 ? -21.105 7.978 7.997 1.00 61.56 111 LEU A O 1
ATOM 952 N N . SER A 1 112 ? -21.930 8.297 10.046 1.00 71.06 112 SER A N 1
ATOM 953 C CA . SER A 1 112 ? -21.983 6.877 10.369 1.00 71.06 112 SER A CA 1
ATOM 954 C C . SER A 1 112 ? -23.195 6.245 9.678 1.00 71.06 112 SER A C 1
ATOM 956 O O . SER A 1 112 ? -24.171 6.926 9.354 1.00 71.06 112 SER A O 1
ATOM 958 N N . ALA A 1 113 ? -23.178 4.922 9.502 1.00 70.00 113 ALA A N 1
ATOM 959 C CA . ALA A 1 113 ? -24.356 4.186 9.039 1.00 70.00 113 ALA A CA 1
ATOM 960 C C . ALA A 1 113 ? -25.596 4.483 9.909 1.00 70.00 113 ALA A C 1
ATOM 962 O O . ALA A 1 113 ? -26.711 4.508 9.406 1.00 70.00 113 ALA A O 1
ATOM 963 N N . TYR A 1 114 ? -25.397 4.802 11.194 1.00 66.31 114 TYR A N 1
ATOM 964 C CA . TYR A 1 114 ? -26.459 5.227 12.104 1.00 66.31 114 TYR A CA 1
ATOM 965 C C . TYR A 1 114 ? -27.024 6.612 11.751 1.00 66.31 114 TYR A C 1
ATOM 967 O O . TYR A 1 114 ? -28.237 6.773 11.711 1.00 66.31 114 TYR A O 1
ATOM 975 N N . ASN A 1 115 ? -26.183 7.591 11.398 1.00 68.06 115 ASN A N 1
ATOM 976 C CA . ASN A 1 115 ? -26.635 8.917 10.945 1.00 68.06 115 ASN A CA 1
ATOM 977 C C . ASN A 1 115 ? -27.405 8.878 9.613 1.00 68.06 115 ASN A C 1
ATOM 979 O O . ASN A 1 115 ? -28.213 9.770 9.353 1.00 68.06 115 ASN A O 1
ATOM 983 N N . VAL A 1 116 ? -27.181 7.865 8.768 1.00 69.56 116 VAL A N 1
ATOM 984 C CA . VAL A 1 116 ? -27.975 7.664 7.540 1.00 69.56 116 VAL A CA 1
ATOM 985 C C . VAL A 1 116 ? -29.438 7.369 7.880 1.00 69.56 116 VAL A C 1
ATOM 987 O O . VAL A 1 116 ? -30.328 7.889 7.208 1.00 69.56 116 VAL A O 1
ATOM 990 N N . PHE A 1 117 ? -29.687 6.603 8.944 1.00 71.56 117 PHE A N 1
ATOM 991 C CA . PHE A 1 117 ? -31.038 6.235 9.377 1.00 71.56 117 PHE A CA 1
ATOM 992 C C . PHE A 1 117 ? -31.607 7.152 10.467 1.00 71.56 117 PHE A C 1
ATOM 994 O O . PHE A 1 117 ? -32.821 7.254 10.610 1.00 71.56 117 PHE A O 1
ATOM 1001 N N . ASN A 1 118 ? -30.748 7.855 11.206 1.00 73.56 118 ASN A N 1
ATOM 1002 C CA . ASN A 1 118 ? -31.120 8.722 12.316 1.00 73.56 118 ASN A CA 1
ATOM 1003 C C . ASN A 1 118 ? -30.464 10.103 12.186 1.00 73.56 118 ASN A C 1
ATOM 1005 O O . ASN A 1 118 ? -29.581 10.495 12.955 1.00 73.56 118 ASN A O 1
ATOM 1009 N N . ARG A 1 119 ? -30.893 10.847 11.163 1.00 68.56 119 ARG A N 1
ATOM 1010 C CA . ARG A 1 119 ? -30.439 12.221 10.927 1.00 68.56 119 ARG A CA 1
ATOM 1011 C C . ARG A 1 119 ? -30.813 13.102 12.122 1.00 68.56 119 ARG A C 1
ATOM 1013 O O . ARG A 1 119 ? -31.992 13.344 12.373 1.00 68.56 119 ARG A O 1
ATOM 1020 N N . GLY A 1 120 ? -29.803 13.594 12.838 1.00 67.12 120 GLY A N 1
ATOM 1021 C CA . GLY A 1 120 ? -29.982 14.448 14.016 1.00 67.12 120 GLY A CA 1
ATOM 1022 C C . GLY A 1 120 ? -29.906 13.721 15.359 1.00 67.12 120 GLY A C 1
ATOM 1023 O O . GLY A 1 120 ? -30.238 14.338 16.366 1.00 67.12 120 GLY A O 1
ATOM 1024 N N . GLY A 1 121 ? -29.483 12.448 15.391 1.00 66.75 121 GLY A N 1
ATOM 1025 C CA . GLY A 1 121 ? -29.140 11.755 16.639 1.00 66.75 121 GLY A CA 1
ATOM 1026 C C . GLY A 1 121 ? -30.289 11.693 17.646 1.00 66.75 121 GLY A C 1
ATOM 1027 O O . GLY A 1 121 ? -30.064 11.809 18.848 1.00 66.75 121 GLY A O 1
ATOM 1028 N N . LYS A 1 122 ? -31.531 11.558 17.169 1.00 68.62 122 LYS A N 1
ATOM 1029 C CA . LYS A 1 122 ? -32.698 11.473 18.052 1.00 68.62 122 LYS A CA 1
ATOM 1030 C C . LYS A 1 122 ? -32.706 10.110 18.736 1.00 68.62 122 LYS A C 1
ATOM 1032 O O . LYS A 1 122 ? -32.377 9.110 18.108 1.00 68.62 122 LYS A O 1
ATOM 1037 N N . ALA A 1 123 ? -33.068 10.042 20.011 1.00 69.81 123 ALA A N 1
ATOM 1038 C CA . ALA A 1 123 ? -33.229 8.751 20.674 1.00 69.81 123 ALA A CA 1
ATOM 1039 C C . ALA A 1 123 ? -34.240 7.890 19.898 1.00 69.81 123 ALA A C 1
ATOM 1041 O O . ALA A 1 123 ? -35.287 8.392 19.476 1.00 69.81 123 ALA A O 1
ATOM 1042 N N . LEU A 1 124 ? -33.908 6.618 19.665 1.00 71.94 124 LEU A N 1
ATOM 1043 C CA . LEU A 1 124 ? -34.833 5.709 18.997 1.00 71.94 124 LEU A CA 1
ATOM 1044 C C . LEU A 1 124 ? -36.025 5.422 19.923 1.00 71.94 124 LEU A C 1
ATOM 1046 O O . LEU A 1 124 ? -35.839 5.308 21.138 1.00 71.94 124 LEU A O 1
ATOM 1050 N N . PRO A 1 125 ? -37.246 5.279 19.380 1.00 66.44 125 PRO A N 1
ATOM 1051 C CA . PRO A 1 125 ? -38.393 4.867 20.179 1.00 66.44 125 PRO A CA 1
ATOM 1052 C C . PRO A 1 125 ? -38.102 3.504 20.830 1.00 66.44 125 PRO A C 1
ATOM 1054 O O . PRO A 1 125 ? -37.808 2.534 20.136 1.00 66.44 125 PRO A O 1
ATOM 1057 N N . GLY A 1 126 ? -38.143 3.454 22.166 1.00 71.94 126 GLY A N 1
ATOM 1058 C CA . GLY A 1 126 ? -37.811 2.266 22.968 1.00 71.94 126 GLY A CA 1
ATOM 1059 C C . GLY A 1 126 ? -36.367 2.196 23.486 1.00 71.94 126 GLY A C 1
ATOM 1060 O O . GLY A 1 126 ? -36.032 1.270 24.220 1.00 71.94 126 GLY A O 1
ATOM 1061 N N . GLN A 1 127 ? -35.509 3.161 23.145 1.00 76.56 127 GLN A N 1
ATOM 1062 C CA . GLN A 1 127 ? -34.175 3.288 23.728 1.00 76.56 127 GLN A CA 1
ATOM 1063 C C . GLN A 1 127 ? -34.288 3.928 25.121 1.00 76.56 127 GLN A C 1
ATOM 1065 O O . GLN A 1 127 ? -34.852 5.010 25.244 1.00 76.56 127 GLN A O 1
ATOM 1070 N N . LEU A 1 128 ? -33.750 3.279 26.162 1.00 75.00 128 LEU A N 1
ATOM 1071 C CA . LEU A 1 128 ? -33.682 3.843 27.517 1.00 75.00 128 LEU A CA 1
ATOM 1072 C C . LEU A 1 128 ? -32.861 5.139 27.490 1.00 75.00 128 LEU A C 1
ATOM 1074 O O . LEU A 1 128 ? -31.631 5.098 27.395 1.00 75.00 128 LEU A O 1
ATOM 1078 N N . THR A 1 129 ? -33.528 6.294 27.529 1.00 79.06 129 THR A N 1
ATOM 1079 C CA . THR A 1 129 ? -32.835 7.580 27.627 1.00 79.06 129 THR A CA 1
ATOM 1080 C C . THR A 1 129 ? -32.452 7.851 29.074 1.00 79.06 129 THR A C 1
ATOM 1082 O O . THR A 1 129 ? -33.179 7.499 30.002 1.00 79.06 129 THR A O 1
ATOM 1085 N N . ALA A 1 130 ? -31.320 8.528 29.274 1.00 79.06 130 ALA A N 1
ATOM 1086 C CA . ALA A 1 130 ? -30.886 8.943 30.607 1.00 79.06 130 ALA A CA 1
ATOM 1087 C C . ALA A 1 130 ? -31.976 9.754 31.334 1.00 79.06 130 ALA A C 1
ATOM 1089 O O . ALA A 1 130 ? -32.207 9.543 32.516 1.00 79.06 130 ALA A O 1
ATOM 1090 N N . SER A 1 131 ? -32.717 10.593 30.601 1.00 74.12 131 SER A N 1
ATOM 1091 C CA . SER A 1 131 ? -33.843 11.362 31.139 1.00 74.12 131 SER A CA 1
ATOM 1092 C C . SER A 1 131 ? -35.025 10.500 31.601 1.00 74.12 131 SER A C 1
ATOM 1094 O O . SER A 1 131 ? -35.643 10.818 32.614 1.00 74.12 131 SER A O 1
ATOM 1096 N N . GLN A 1 132 ? -35.353 9.412 30.891 1.00 75.56 132 GLN A N 1
ATOM 1097 C CA . GLN A 1 132 ? -36.402 8.479 31.319 1.00 75.56 132 GLN A CA 1
ATOM 1098 C C . GLN A 1 132 ? -35.961 7.683 32.548 1.00 75.56 132 GLN A C 1
ATOM 1100 O O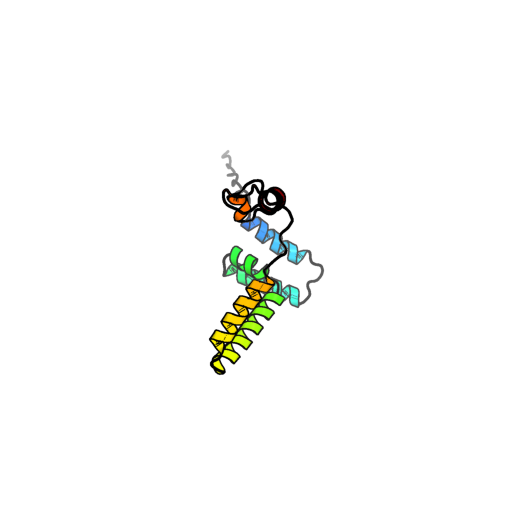 . GLN A 1 132 ? -36.733 7.554 33.492 1.00 75.56 132 GLN A O 1
ATOM 1105 N N . PHE A 1 133 ? -34.712 7.213 32.566 1.00 82.12 133 PHE A N 1
ATOM 1106 C CA . PHE A 1 133 ? -34.143 6.512 33.717 1.00 82.12 133 PHE A CA 1
ATOM 1107 C C . PHE A 1 133 ? -34.138 7.388 34.979 1.00 82.12 133 PHE A C 1
ATOM 1109 O O . PHE A 1 133 ? -34.546 6.946 36.050 1.00 82.12 133 PHE A O 1
ATOM 1116 N N . GLU A 1 134 ? -33.735 8.651 34.846 1.00 80.69 134 GLU A N 1
ATOM 1117 C CA . GLU A 1 134 ? -33.706 9.613 35.948 1.00 80.69 134 GLU A CA 1
ATOM 1118 C C . GLU A 1 134 ? -35.119 9.933 36.466 1.00 80.69 134 GLU A C 1
ATOM 1120 O O . GLU A 1 134 ? -35.343 9.937 37.675 1.00 80.69 134 GLU A O 1
ATOM 1125 N N . SER A 1 135 ? -36.105 10.086 35.573 1.00 79.44 135 SER A N 1
ATOM 1126 C CA . SER A 1 135 ? -37.511 10.262 35.958 1.00 79.44 135 SER A CA 1
ATOM 1127 C C . SER A 1 135 ? -38.087 9.035 36.667 1.00 79.44 135 SER A C 1
ATOM 1129 O O . SER A 1 135 ? -38.855 9.201 37.608 1.00 79.44 135 SER A O 1
ATOM 1131 N N . GLU A 1 136 ? -37.759 7.814 36.239 1.00 81.50 136 GLU A N 1
ATOM 1132 C CA . GLU A 1 136 ? -38.243 6.594 36.900 1.00 81.50 136 GLU A CA 1
ATOM 1133 C C . GLU A 1 136 ? -37.615 6.389 38.282 1.00 81.50 136 GLU A C 1
ATOM 1135 O O . GLU A 1 136 ? -38.295 5.918 39.195 1.00 81.50 136 GLU A O 1
ATOM 1140 N N . ILE A 1 137 ? -36.345 6.764 38.459 1.00 85.50 137 ILE A N 1
ATOM 1141 C CA . ILE A 1 137 ? -35.687 6.728 39.769 1.00 85.50 137 ILE A CA 1
ATOM 1142 C C . ILE A 1 137 ? -36.274 7.792 40.695 1.00 85.50 137 ILE A C 1
ATOM 1144 O O . ILE A 1 137 ? -36.618 7.472 41.829 1.00 85.50 137 ILE A O 1
ATOM 1148 N N . LEU A 1 138 ? -36.422 9.034 40.226 1.00 80.88 138 LEU A N 1
ATOM 1149 C CA . LEU A 1 138 ? -36.914 10.141 41.051 1.00 80.88 138 LEU A CA 1
ATOM 1150 C C . LEU A 1 138 ? -38.408 10.029 41.372 1.00 80.88 138 LEU A C 1
ATOM 1152 O O . LEU A 1 138 ? -38.820 10.458 42.438 1.00 80.88 138 LEU A O 1
ATOM 1156 N N . HIS A 1 139 ? -39.216 9.429 40.494 1.00 75.12 139 HIS A N 1
ATOM 1157 C CA . HIS A 1 139 ? -40.649 9.213 40.734 1.00 75.12 139 HIS A CA 1
ATOM 1158 C C . HIS A 1 139 ? -40.920 8.040 41.703 1.00 75.12 139 HIS A C 1
ATOM 1160 O O . HIS A 1 139 ? -42.050 7.849 42.157 1.00 75.12 139 HIS A O 1
ATOM 1166 N N . LYS A 1 140 ? -39.911 7.215 42.012 1.00 62.88 140 LYS A N 1
ATOM 1167 C CA . LYS A 1 140 ? -40.034 6.099 42.966 1.00 62.88 140 LYS A CA 1
ATOM 1168 C C . LYS A 1 140 ? -39.721 6.471 44.420 1.00 62.88 140 LYS A C 1
ATOM 1170 O O . LYS A 1 140 ? -39.847 5.596 45.279 1.00 62.88 140 LYS A O 1
ATOM 1175 N N . TYR A 1 141 ? -39.340 7.718 44.681 1.00 53.69 141 TYR A N 1
ATOM 1176 C CA . TYR A 1 141 ? -39.133 8.295 46.012 1.00 53.69 141 TYR A CA 1
ATOM 1177 C C . TYR A 1 141 ? -40.133 9.426 46.259 1.00 53.69 141 TYR A C 1
ATOM 1179 O O . TYR A 1 141 ? -40.451 9.648 47.447 1.00 53.69 141 TYR A O 1
#